Protein AF-A0A1G1HBL9-F1 (afdb_monomer_lite)

Structure (mmCIF, N/CA/C/O backbone):
data_AF-A0A1G1HBL9-F1
#
_entry.id   AF-A0A1G1HBL9-F1
#
loop_
_atom_site.group_PDB
_atom_site.id
_atom_site.type_symbol
_atom_site.label_atom_id
_atom_site.label_alt_id
_atom_site.label_comp_id
_atom_site.label_asym_id
_atom_site.label_entity_id
_atom_site.label_seq_id
_atom_site.pdbx_PDB_ins_code
_atom_site.Cartn_x
_atom_site.Cartn_y
_atom_site.Cartn_z
_atom_site.occupancy
_atom_site.B_iso_or_equiv
_atom_site.auth_seq_id
_atom_site.auth_comp_id
_atom_site.auth_asym_id
_atom_site.auth_atom_id
_atom_site.pdbx_PDB_model_num
ATOM 1 N N . MET A 1 1 ? 8.501 -21.823 2.117 1.00 38.38 1 MET A N 1
ATOM 2 C CA . MET A 1 1 ? 8.787 -20.661 2.987 1.00 38.38 1 MET A CA 1
ATOM 3 C C . MET A 1 1 ? 7.908 -19.509 2.529 1.00 38.38 1 MET A C 1
ATOM 5 O O . MET A 1 1 ? 8.026 -19.106 1.381 1.00 38.38 1 MET A O 1
ATOM 9 N N . ARG A 1 2 ? 6.968 -19.052 3.363 1.00 41.69 2 ARG A N 1
ATOM 10 C CA . ARG A 1 2 ? 6.118 -17.890 3.063 1.00 41.69 2 ARG A CA 1
ATOM 11 C C . ARG A 1 2 ? 6.994 -16.644 3.224 1.00 41.69 2 ARG A C 1
ATOM 13 O O . ARG A 1 2 ? 7.567 -16.462 4.294 1.00 41.69 2 ARG A O 1
ATOM 20 N N . TYR A 1 3 ? 7.179 -15.857 2.164 1.00 53.19 3 TYR A N 1
ATOM 21 C CA . TYR A 1 3 ? 7.853 -14.563 2.288 1.00 53.19 3 TYR A CA 1
ATOM 22 C C . TYR A 1 3 ? 7.035 -13.706 3.252 1.00 53.19 3 TYR A C 1
ATOM 24 O O . TYR A 1 3 ? 5.846 -13.497 3.013 1.00 53.19 3 TYR A O 1
ATOM 32 N N . MET A 1 4 ? 7.655 -13.280 4.353 1.00 59.59 4 MET A N 1
ATOM 33 C CA . MET A 1 4 ? 6.988 -12.407 5.313 1.00 59.59 4 MET A CA 1
ATOM 34 C C . MET A 1 4 ? 6.793 -11.030 4.692 1.00 59.59 4 MET A C 1
ATOM 36 O O . MET A 1 4 ? 7.732 -10.474 4.113 1.00 59.59 4 MET A O 1
ATOM 40 N N . THR A 1 5 ? 5.589 -10.491 4.820 1.00 78.38 5 THR A N 1
ATOM 41 C CA . THR A 1 5 ? 5.257 -9.141 4.356 1.00 78.38 5 THR A CA 1
ATOM 42 C C . THR A 1 5 ? 5.898 -8.091 5.266 1.00 78.38 5 THR A C 1
ATOM 44 O O . THR A 1 5 ? 6.306 -8.390 6.393 1.00 78.38 5 THR A O 1
ATOM 47 N N . LYS A 1 6 ? 6.019 -6.838 4.804 1.00 82.75 6 LYS A N 1
ATOM 48 C CA . LYS A 1 6 ? 6.545 -5.762 5.668 1.00 82.75 6 LYS A CA 1
ATOM 49 C C . LYS A 1 6 ? 5.620 -5.527 6.864 1.00 82.75 6 LYS A C 1
ATOM 51 O O . LYS A 1 6 ? 6.107 -5.274 7.959 1.00 82.75 6 LYS A O 1
ATOM 56 N N . SER A 1 7 ? 4.316 -5.686 6.672 1.00 83.06 7 SER A N 1
ATOM 57 C CA . SER A 1 7 ? 3.279 -5.577 7.692 1.00 83.06 7 SER A CA 1
ATOM 58 C C . SER A 1 7 ? 3.443 -6.588 8.825 1.00 83.06 7 SER A C 1
ATOM 60 O O . SER A 1 7 ? 3.237 -6.228 9.978 1.00 83.06 7 SER A O 1
ATOM 62 N N . GLU A 1 8 ? 3.876 -7.818 8.530 1.00 84.25 8 GLU A N 1
ATOM 63 C CA . GLU A 1 8 ? 4.124 -8.857 9.542 1.00 84.25 8 GLU A CA 1
ATOM 64 C C . GLU A 1 8 ? 5.337 -8.542 10.428 1.00 84.25 8 GLU A C 1
ATOM 66 O O . GLU A 1 8 ? 5.427 -9.045 11.542 1.00 84.25 8 GLU A O 1
ATOM 71 N N . ARG A 1 9 ? 6.269 -7.713 9.941 1.00 87.06 9 ARG A N 1
ATOM 72 C CA . ARG A 1 9 ? 7.484 -7.300 10.664 1.00 87.06 9 ARG A CA 1
ATOM 73 C C . ARG A 1 9 ? 7.426 -5.866 11.180 1.00 87.06 9 ARG A C 1
ATOM 75 O O . ARG A 1 9 ? 8.421 -5.383 11.708 1.00 87.06 9 ARG A O 1
ATOM 82 N N . PHE A 1 10 ? 6.314 -5.168 10.958 1.00 89.81 10 PHE A N 1
ATOM 83 C CA . PHE A 1 10 ? 6.217 -3.747 11.271 1.00 89.81 10 PHE A CA 1
ATOM 84 C C . PHE A 1 10 ? 6.270 -3.492 12.778 1.00 89.81 10 PHE A C 1
ATOM 86 O O . PHE A 1 10 ? 6.920 -2.545 13.204 1.00 89.81 10 PHE A O 1
ATOM 93 N N . PHE A 1 11 ? 5.630 -4.362 13.560 1.00 91.06 11 PHE A N 1
ATOM 94 C CA . PHE A 1 11 ? 5.711 -4.350 15.015 1.00 91.06 11 PHE A CA 1
ATOM 95 C C . PHE A 1 11 ? 6.607 -5.480 15.505 1.00 91.06 11 PHE A C 1
ATOM 97 O O . PHE A 1 11 ? 6.539 -6.601 14.993 1.00 91.06 11 PHE A O 1
ATOM 104 N N . ASN A 1 12 ? 7.410 -5.197 16.526 1.00 92.69 12 ASN A N 1
ATOM 105 C CA . ASN A 1 12 ? 8.085 -6.243 17.285 1.00 92.69 12 ASN A CA 1
ATOM 106 C C . ASN A 1 12 ? 7.097 -6.961 18.237 1.00 92.69 12 ASN A C 1
ATOM 108 O O . ASN A 1 12 ? 5.940 -6.557 18.392 1.00 92.69 12 ASN A O 1
ATOM 112 N N . GLU A 1 13 ? 7.532 -8.058 18.863 1.00 90.81 13 GLU A N 1
ATOM 113 C CA . GLU A 1 13 ? 6.662 -8.852 19.745 1.00 90.81 13 GLU A CA 1
ATOM 114 C C . GLU A 1 13 ? 6.166 -8.051 20.960 1.00 90.81 13 GLU A C 1
ATOM 116 O O . GLU A 1 13 ? 4.995 -8.155 21.326 1.00 90.81 13 GLU A O 1
ATOM 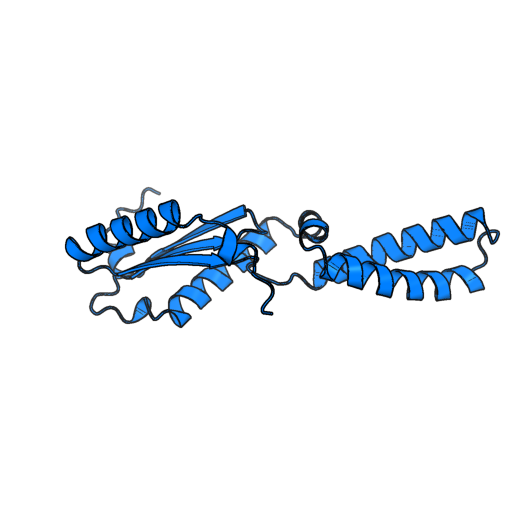121 N N . GLU A 1 14 ? 7.014 -7.203 21.545 1.00 93.56 14 GLU A N 1
ATOM 122 C CA . GLU A 1 14 ? 6.665 -6.364 22.698 1.00 93.56 14 GLU A CA 1
ATOM 123 C C . GLU A 1 14 ? 5.623 -5.291 22.340 1.00 93.56 14 GLU A C 1
ATOM 125 O O . GLU A 1 14 ? 4.681 -5.045 23.095 1.00 93.56 14 GLU A O 1
ATOM 130 N N . GLU A 1 15 ? 5.753 -4.669 21.169 1.00 93.75 15 GLU A N 1
ATOM 131 C CA . GLU A 1 15 ? 4.809 -3.691 20.624 1.00 93.75 15 GLU A CA 1
ATOM 132 C C . GLU A 1 15 ? 3.464 -4.343 20.314 1.00 93.75 15 GLU A C 1
ATOM 134 O O . GLU A 1 15 ? 2.418 -3.807 20.682 1.00 93.75 15 GLU A O 1
ATOM 139 N N . MET A 1 16 ? 3.477 -5.528 19.698 1.00 91.69 16 MET A N 1
ATOM 140 C CA . MET A 1 16 ? 2.261 -6.289 19.418 1.00 91.69 16 MET A CA 1
ATOM 141 C C . MET A 1 16 ? 1.532 -6.674 20.711 1.00 91.69 16 MET A C 1
ATOM 143 O O . MET A 1 16 ? 0.307 -6.545 20.794 1.00 91.69 16 MET A O 1
ATOM 147 N N . LEU A 1 17 ? 2.271 -7.106 21.739 1.00 93.56 17 LEU A N 1
ATOM 148 C CA . LEU A 1 17 ? 1.715 -7.385 23.064 1.00 93.56 17 LEU A CA 1
ATOM 149 C C . LEU A 1 17 ? 1.103 -6.128 23.684 1.00 93.56 17 LEU A C 1
ATOM 151 O O . LEU A 1 17 ? -0.043 -6.170 24.128 1.00 93.56 17 LEU A O 1
ATOM 155 N N . ARG A 1 18 ? 1.805 -4.993 23.625 1.00 95.25 18 ARG A N 1
ATOM 156 C CA . ARG A 1 18 ? 1.311 -3.712 24.146 1.00 95.25 18 ARG A CA 1
ATOM 157 C C . ARG A 1 18 ? 0.031 -3.258 23.447 1.00 95.25 18 ARG A C 1
ATOM 159 O O . ARG A 1 18 ? -0.904 -2.812 24.111 1.00 95.25 18 ARG A O 1
ATOM 166 N N . ILE A 1 19 ? -0.045 -3.389 22.123 1.00 93.75 19 ILE A N 1
ATOM 167 C CA . ILE A 1 19 ? -1.252 -3.068 21.347 1.00 93.75 19 ILE A CA 1
ATOM 168 C C . ILE A 1 19 ? -2.401 -3.996 21.754 1.00 93.75 19 ILE A C 1
ATOM 170 O O . ILE A 1 19 ? -3.521 -3.536 21.982 1.00 93.75 19 ILE A O 1
ATOM 174 N N . LYS A 1 20 ? -2.134 -5.297 21.900 1.00 93.31 20 LYS A N 1
ATOM 175 C CA . LYS A 1 20 ? -3.138 -6.291 22.298 1.00 93.31 20 LYS A CA 1
ATOM 176 C C . LYS A 1 20 ? -3.666 -6.066 23.716 1.00 93.31 20 LYS A C 1
ATOM 178 O O . LYS A 1 20 ? -4.861 -6.201 23.956 1.00 93.31 20 LYS A O 1
ATOM 183 N N . GLU A 1 21 ? -2.800 -5.722 24.661 1.00 95.12 21 GLU A N 1
ATOM 184 C CA . GLU A 1 21 ? -3.209 -5.399 26.031 1.00 95.12 21 GLU A CA 1
ATOM 185 C C . GLU A 1 21 ? -4.017 -4.104 26.090 1.00 95.12 21 GLU A C 1
ATOM 187 O O . GLU A 1 21 ? -5.025 -4.043 26.790 1.00 95.12 21 GLU A O 1
ATOM 192 N N . THR A 1 22 ? -3.613 -3.098 25.312 1.00 94.19 22 THR A N 1
ATOM 193 C CA . THR A 1 22 ? -4.302 -1.803 25.244 1.00 94.19 22 THR A CA 1
ATOM 194 C C . THR A 1 22 ? -5.688 -1.930 24.616 1.00 94.19 22 THR A C 1
ATOM 196 O O . THR A 1 22 ? -6.664 -1.411 25.146 1.00 94.19 22 THR A O 1
ATOM 199 N N . THR A 1 23 ? -5.807 -2.653 23.501 1.00 92.94 23 THR A N 1
ATOM 200 C CA . THR A 1 23 ? -7.114 -2.929 22.877 1.00 92.94 23 THR A CA 1
ATOM 201 C C . TH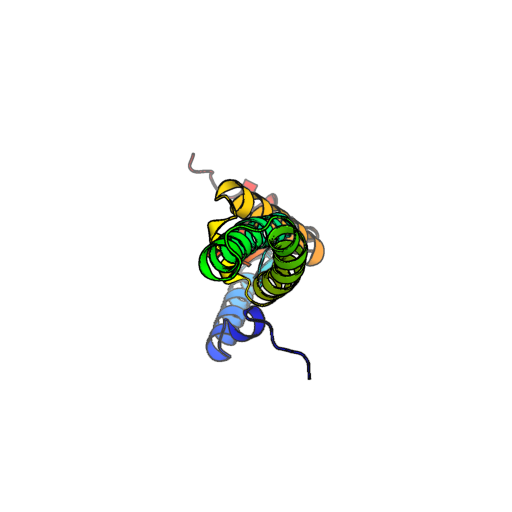R A 1 23 ? -8.013 -3.705 23.835 1.00 92.94 23 THR A C 1
ATOM 203 O O . THR A 1 23 ? -9.144 -3.294 24.081 1.00 92.94 23 THR A O 1
ATOM 206 N N . ARG A 1 24 ? -7.478 -4.739 24.495 1.00 92.81 24 ARG A N 1
ATOM 207 C CA . ARG A 1 24 ? -8.222 -5.515 25.491 1.00 92.81 24 ARG A CA 1
ATOM 208 C C . ARG A 1 24 ? -8.689 -4.676 26.681 1.00 92.81 24 ARG A C 1
ATOM 210 O O . ARG A 1 24 ? -9.809 -4.868 27.143 1.00 92.81 24 ARG A O 1
ATOM 217 N N . SER A 1 25 ? -7.859 -3.782 27.218 1.00 94.06 25 SER A N 1
ATOM 218 C CA . SER A 1 25 ? -8.250 -2.955 28.367 1.00 94.06 25 SER A CA 1
ATOM 219 C C . SER A 1 25 ? -9.397 -2.001 28.018 1.00 94.06 25 SER A C 1
ATOM 221 O O . SER A 1 25 ? -10.315 -1.842 28.823 1.00 94.06 25 SER A O 1
ATOM 223 N N . VAL A 1 26 ? -9.401 -1.449 26.801 1.00 90.69 26 VAL A N 1
ATOM 224 C CA . VAL A 1 26 ? -10.490 -0.610 26.278 1.00 90.69 26 VAL A CA 1
ATOM 225 C C . VAL A 1 26 ? -11.768 -1.422 26.056 1.00 90.69 26 VAL A C 1
ATOM 227 O O . VAL A 1 26 ? -12.850 -0.991 26.456 1.00 90.69 26 VAL A O 1
ATOM 230 N N . GLU A 1 27 ? -11.669 -2.617 25.478 1.00 90.06 27 GLU A N 1
ATOM 231 C CA . GLU A 1 27 ? -12.821 -3.508 25.262 1.00 90.06 27 GLU A CA 1
ATOM 232 C C . GLU A 1 27 ? -13.430 -4.026 26.575 1.00 90.06 27 GLU A C 1
ATOM 234 O O . GLU A 1 27 ? -14.617 -4.317 26.634 1.00 90.06 27 GLU A O 1
ATOM 239 N N . LEU A 1 28 ? -12.656 -4.112 27.662 1.00 92.25 28 LEU A N 1
ATOM 240 C CA . LEU A 1 28 ? -13.188 -4.476 28.983 1.00 92.25 28 LEU A CA 1
ATOM 241 C C . LEU A 1 28 ? -13.989 -3.344 29.639 1.00 92.25 28 LEU A C 1
ATOM 243 O O . LEU A 1 28 ? -14.868 -3.608 30.458 1.00 92.25 28 LEU A O 1
ATOM 247 N N . GLN A 1 29 ? -13.671 -2.092 29.314 1.00 91.56 29 GLN A N 1
ATOM 248 C CA . GLN A 1 29 ? -14.331 -0.911 29.875 1.00 91.56 29 GLN A CA 1
ATOM 249 C C . GLN A 1 29 ? -15.483 -0.405 29.004 1.00 91.56 29 GLN A C 1
ATOM 251 O O . GLN A 1 29 ? -16.273 0.432 29.443 1.00 91.56 29 GLN A O 1
ATOM 256 N N . THR A 1 30 ? -15.588 -0.894 27.769 1.00 86.19 30 THR A N 1
ATOM 257 C CA . THR A 1 30 ? -16.547 -0.409 26.782 1.00 86.19 30 THR A CA 1
ATOM 258 C C . THR A 1 30 ? -17.307 -1.565 26.142 1.00 86.19 30 THR A C 1
ATOM 260 O O . THR A 1 30 ? -16.956 -2.727 26.263 1.00 86.19 30 THR A O 1
ATOM 263 N N . ILE A 1 31 ? -18.397 -1.246 25.454 1.00 83.50 31 ILE A N 1
ATOM 264 C CA . ILE A 1 31 ? -19.118 -2.200 24.596 1.00 83.50 31 ILE A CA 1
ATOM 265 C C . ILE A 1 31 ? -18.622 -2.147 23.140 1.00 83.50 31 ILE A C 1
ATOM 267 O O . ILE A 1 31 ? -19.278 -2.678 22.243 1.00 83.50 31 ILE A O 1
ATOM 271 N N . GLY A 1 32 ? -17.547 -1.397 22.886 1.00 84.94 32 GLY A N 1
ATOM 272 C CA . GLY A 1 32 ? -16.938 -1.256 21.570 1.00 84.94 32 GLY A CA 1
ATOM 273 C C . GLY A 1 32 ? -15.982 -2.399 21.275 1.00 84.94 32 GLY A C 1
ATOM 274 O O . GLY A 1 32 ? -15.438 -3.006 22.190 1.00 84.94 32 GLY A O 1
ATOM 275 N N . GLU A 1 33 ? -15.783 -2.667 19.989 1.00 89.31 33 GLU A N 1
ATOM 276 C CA . GLU A 1 33 ? -14.751 -3.588 19.505 1.00 89.31 33 GLU A CA 1
ATOM 277 C C . GLU A 1 33 ? -13.673 -2.763 18.809 1.00 89.31 33 GLU A C 1
ATOM 279 O O . GLU A 1 33 ? -13.991 -1.920 17.964 1.00 89.31 33 GLU A O 1
ATOM 284 N N . VAL A 1 34 ? -12.408 -2.985 19.165 1.00 91.81 34 VAL A N 1
ATOM 285 C CA . VAL A 1 34 ? -11.285 -2.198 18.648 1.00 91.81 34 VAL A CA 1
ATOM 286 C C . VAL A 1 34 ? -10.333 -3.108 17.892 1.00 91.81 34 VAL A C 1
ATOM 288 O O . VAL A 1 34 ? -9.668 -3.968 18.461 1.00 91.81 34 VAL A O 1
ATOM 291 N N . ALA A 1 35 ? -10.207 -2.870 16.591 1.00 92.38 35 ALA A N 1
ATOM 292 C CA . ALA A 1 35 ? -9.281 -3.597 15.740 1.00 92.38 35 ALA A CA 1
ATOM 293 C C . ALA A 1 35 ? -8.154 -2.693 15.242 1.00 92.38 35 ALA A C 1
ATOM 295 O O . ALA A 1 35 ? -8.364 -1.537 14.877 1.00 92.38 35 ALA A O 1
ATOM 296 N N . VAL A 1 36 ? -6.956 -3.265 15.149 1.00 94.06 36 VAL A N 1
ATOM 297 C CA . VAL A 1 36 ? -5.806 -2.649 14.483 1.00 94.06 36 VAL A CA 1
ATOM 298 C C . VAL A 1 36 ? -5.407 -3.540 13.315 1.00 94.06 36 VAL A C 1
ATOM 300 O O . VAL A 1 36 ? -5.234 -4.749 13.479 1.00 94.06 36 VAL A O 1
ATOM 303 N N . MET A 1 37 ? -5.276 -2.962 12.125 1.00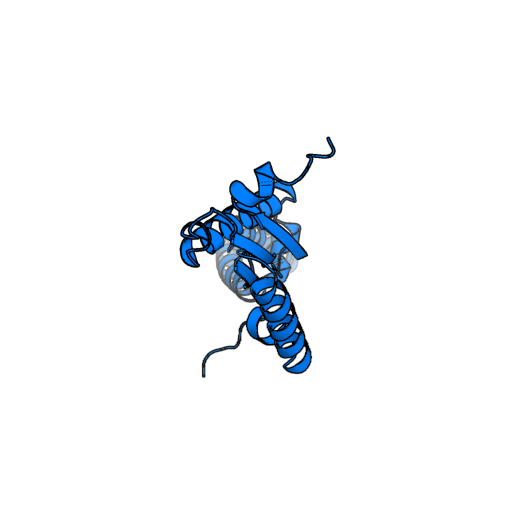 94.06 37 MET A N 1
ATOM 304 C CA . MET A 1 37 ? -4.866 -3.680 10.921 1.00 94.06 37 MET A CA 1
ATOM 305 C C . MET A 1 37 ? -3.732 -2.939 10.226 1.00 94.06 37 MET A C 1
ATOM 307 O O . MET A 1 37 ? -3.854 -1.756 9.928 1.00 94.06 37 MET A O 1
ATOM 311 N N . VAL A 1 38 ? -2.652 -3.661 9.927 1.00 95.19 38 VAL A N 1
ATOM 312 C CA . VAL A 1 38 ? -1.503 -3.148 9.173 1.00 95.19 38 VAL A CA 1
ATOM 313 C C . VAL A 1 38 ? -1.417 -3.873 7.838 1.00 95.19 38 VAL A C 1
ATOM 315 O O . VAL A 1 38 ? -1.446 -5.106 7.794 1.00 95.19 38 VAL A O 1
ATOM 318 N N . VAL A 1 39 ? -1.292 -3.120 6.748 1.00 93.81 39 VAL A N 1
ATOM 319 C CA . VAL A 1 39 ? -1.105 -3.655 5.394 1.00 93.81 39 VAL A CA 1
ATOM 320 C C . VAL A 1 39 ? 0.127 -3.054 4.730 1.00 93.81 39 VAL A C 1
ATOM 322 O O . VAL A 1 39 ? 0.486 -1.907 4.987 1.00 93.81 39 VAL A O 1
ATOM 325 N N . ASP A 1 40 ? 0.761 -3.820 3.840 1.00 92.38 40 ASP A N 1
ATOM 326 C CA . ASP A 1 40 ? 1.910 -3.339 3.062 1.00 92.38 40 ASP A CA 1
ATOM 327 C C . ASP A 1 40 ? 1.540 -2.156 2.165 1.00 92.38 40 ASP A C 1
ATOM 329 O O . ASP A 1 40 ? 2.276 -1.176 2.099 1.00 92.38 40 ASP A O 1
ATOM 333 N N . SER A 1 41 ? 0.404 -2.252 1.479 1.00 92.25 41 SER A N 1
ATOM 334 C CA . SER A 1 41 ? -0.135 -1.229 0.586 1.00 92.25 41 SER A CA 1
ATOM 335 C C . SER A 1 41 ? -1.650 -1.366 0.505 1.00 92.25 41 SER A C 1
ATOM 337 O O . SER A 1 41 ? -2.184 -2.470 0.660 1.00 92.25 41 SER A O 1
ATOM 339 N N . SER A 1 42 ? -2.343 -0.261 0.238 1.00 93.19 42 SER A N 1
ATOM 340 C CA . SER A 1 42 ? -3.802 -0.281 0.087 1.00 93.19 42 SER A CA 1
ATOM 341 C C . SER A 1 42 ? -4.240 -0.744 -1.300 1.00 93.19 42 SER A C 1
ATOM 343 O O . SER A 1 42 ? -5.231 -1.464 -1.411 1.00 93.19 42 SER A O 1
ATOM 345 N N . ASP A 1 43 ? -3.437 -0.434 -2.319 1.00 92.44 43 ASP A N 1
ATOM 346 C CA . ASP A 1 43 ? -3.595 -0.921 -3.687 1.00 92.44 43 ASP A CA 1
ATOM 347 C C . ASP A 1 43 ? -2.240 -1.323 -4.290 1.00 92.44 43 ASP A C 1
ATOM 349 O O . ASP A 1 43 ? -1.162 -1.020 -3.765 1.00 92.44 43 ASP A O 1
ATOM 353 N N . ARG A 1 44 ? -2.290 -2.048 -5.405 1.00 87.06 44 ARG A N 1
ATOM 354 C CA . ARG A 1 44 ? -1.122 -2.391 -6.200 1.00 87.06 44 ARG A CA 1
ATOM 355 C C . ARG A 1 44 ? -0.657 -1.224 -7.078 1.00 87.06 44 ARG A C 1
ATOM 357 O O . ARG A 1 44 ? 0.540 -1.172 -7.339 1.00 87.06 44 ARG A O 1
ATOM 364 N N . TYR A 1 45 ? -1.510 -0.285 -7.491 1.00 91.25 45 TYR A N 1
ATOM 365 C CA . TYR A 1 45 ? -1.133 0.823 -8.386 1.00 91.25 45 TYR A CA 1
ATOM 366 C C . TYR A 1 45 ? -0.455 0.348 -9.683 1.00 91.25 45 TYR A C 1
ATOM 368 O O . TYR A 1 45 ? 0.668 0.746 -10.015 1.00 91.25 45 TYR A O 1
ATOM 376 N N . ILE A 1 46 ? -1.124 -0.544 -10.416 1.00 90.56 46 ILE A N 1
ATOM 377 C CA . ILE A 1 46 ? -0.617 -1.109 -11.679 1.00 90.56 46 ILE A CA 1
ATOM 378 C C . ILE A 1 46 ? -0.360 0.007 -12.702 1.00 90.56 46 ILE A C 1
ATOM 380 O O . ILE A 1 46 ? 0.605 -0.048 -13.461 1.00 90.56 46 ILE A O 1
ATOM 384 N N . GLU A 1 47 ? -1.172 1.062 -12.682 1.00 91.38 47 GLU A N 1
ATOM 385 C CA . GLU A 1 47 ? -1.008 2.254 -13.506 1.00 91.38 47 GLU A CA 1
ATOM 386 C C . GLU A 1 47 ? 0.354 2.933 -13.297 1.00 91.38 47 GLU A C 1
ATOM 388 O O . GLU A 1 47 ? 0.996 3.352 -14.263 1.00 91.38 47 GLU A O 1
ATOM 393 N N . ALA A 1 48 ? 0.842 2.981 -12.054 1.00 91.69 48 ALA A N 1
ATOM 394 C CA . ALA A 1 48 ? 2.138 3.555 -11.716 1.00 91.69 48 ALA A CA 1
ATOM 395 C C . ALA A 1 48 ? 3.290 2.622 -12.127 1.00 91.69 48 ALA A C 1
ATOM 397 O O . ALA A 1 48 ? 4.318 3.101 -12.609 1.00 91.69 48 ALA A O 1
ATOM 398 N N . GLU A 1 49 ? 3.103 1.300 -11.999 1.00 92.25 49 GLU A N 1
ATOM 399 C CA . GLU A 1 49 ? 4.057 0.286 -12.482 1.00 92.25 49 GLU A CA 1
ATOM 400 C C . GLU A 1 49 ? 4.268 0.406 -14.001 1.00 92.25 49 GLU A C 1
ATOM 402 O O . GLU A 1 49 ? 5.405 0.461 -14.473 1.00 92.25 49 GLU A O 1
ATOM 407 N N . LEU A 1 50 ? 3.175 0.500 -14.765 1.00 92.88 50 LEU A N 1
ATOM 408 C CA . LEU A 1 50 ? 3.214 0.609 -16.225 1.00 92.88 50 LEU A CA 1
ATOM 409 C C . LEU A 1 50 ? 3.784 1.951 -16.686 1.00 92.88 50 LEU A C 1
ATOM 411 O O . LEU A 1 50 ? 4.652 1.981 -17.556 1.00 92.88 50 LEU A O 1
ATOM 415 N N . THR A 1 51 ? 3.335 3.057 -16.089 1.00 92.50 51 THR A N 1
ATOM 416 C CA . THR A 1 51 ? 3.804 4.401 -16.461 1.00 92.50 51 THR A CA 1
ATOM 417 C C . THR A 1 51 ? 5.305 4.543 -16.220 1.00 92.50 51 THR A C 1
ATOM 419 O O . THR A 1 51 ? 6.030 5.006 -17.102 1.00 92.50 51 THR A O 1
ATOM 422 N N . GLY A 1 52 ? 5.796 4.077 -15.066 1.00 92.50 52 GLY A N 1
ATOM 423 C CA . GLY A 1 52 ? 7.224 4.062 -14.762 1.00 92.50 52 GLY A CA 1
ATOM 424 C C . GLY A 1 52 ? 8.018 3.214 -15.758 1.00 92.50 52 GLY A C 1
ATOM 425 O O . GLY A 1 52 ? 9.009 3.686 -16.317 1.00 92.50 52 GLY A O 1
ATOM 426 N N . ALA A 1 53 ? 7.558 1.994 -16.045 1.00 94.25 53 ALA A N 1
ATOM 427 C CA . ALA A 1 53 ? 8.222 1.102 -16.994 1.00 94.25 53 ALA A CA 1
ATOM 428 C C . ALA A 1 53 ? 8.286 1.684 -18.416 1.00 94.25 53 ALA A C 1
ATOM 430 O O . ALA A 1 53 ? 9.328 1.595 -19.064 1.00 94.25 53 ALA A O 1
ATOM 431 N N . ILE A 1 54 ? 7.211 2.320 -18.891 1.00 94.56 54 ILE A N 1
ATOM 432 C CA . ILE A 1 54 ? 7.165 2.955 -20.216 1.00 94.56 54 ILE A CA 1
ATOM 433 C C . ILE A 1 54 ? 8.128 4.142 -20.283 1.00 94.56 54 ILE A C 1
ATOM 435 O O . ILE A 1 54 ? 8.927 4.218 -21.218 1.00 94.56 54 ILE A O 1
ATOM 439 N N . ILE A 1 55 ? 8.083 5.052 -19.303 1.00 94.38 55 ILE A N 1
ATOM 440 C CA . ILE A 1 55 ? 8.920 6.261 -19.292 1.00 94.38 55 ILE A CA 1
ATOM 441 C C . ILE A 1 55 ? 10.398 5.876 -19.238 1.00 94.38 55 ILE A C 1
ATOM 443 O O . ILE A 1 55 ? 11.175 6.279 -20.105 1.00 94.38 55 ILE A O 1
ATOM 447 N N . PHE A 1 56 ? 10.793 5.061 -18.257 1.00 94.44 56 PHE A N 1
ATOM 448 C CA . PHE A 1 56 ? 12.196 4.693 -18.085 1.00 94.44 56 PHE A CA 1
ATOM 449 C C . PHE A 1 56 ? 12.683 3.730 -19.170 1.00 94.44 56 PHE A C 1
ATOM 451 O O . PHE A 1 56 ? 13.823 3.848 -19.611 1.00 94.44 56 PHE A O 1
ATOM 458 N N . GLY A 1 57 ? 11.832 2.823 -19.659 1.00 95.12 57 GLY A N 1
ATOM 459 C CA . GLY A 1 57 ? 12.196 1.891 -20.730 1.00 95.12 57 GLY A CA 1
ATOM 460 C C . GLY A 1 57 ? 12.442 2.612 -22.044 1.00 95.12 57 GLY A C 1
ATOM 461 O O . GLY A 1 57 ? 13.441 2.360 -22.719 1.00 95.12 57 GLY A O 1
ATOM 462 N N . SER A 1 58 ? 11.587 3.583 -22.364 1.00 94.06 58 SER A N 1
ATOM 463 C CA . SER A 1 58 ? 11.763 4.438 -23.538 1.00 94.06 58 SER A CA 1
ATOM 464 C C . SER A 1 58 ? 12.985 5.342 -23.401 1.00 94.06 58 SER A C 1
ATOM 466 O O . SER A 1 58 ? 13.753 5.466 -24.354 1.00 94.06 58 SER A O 1
ATOM 468 N N . LEU A 1 59 ? 13.202 5.931 -22.220 1.00 95.44 59 LEU A N 1
ATOM 469 C CA . LEU A 1 59 ? 14.339 6.810 -21.952 1.00 95.44 59 LEU A CA 1
ATOM 470 C C . LEU A 1 59 ? 15.675 6.064 -22.057 1.00 95.44 59 LEU A C 1
ATOM 472 O O . LEU A 1 59 ? 16.574 6.511 -22.766 1.00 95.44 59 LEU A O 1
ATOM 476 N N . PHE A 1 60 ? 15.808 4.905 -21.406 1.00 95.06 60 PHE A N 1
ATOM 477 C CA . PHE A 1 60 ? 17.034 4.111 -21.484 1.00 95.06 60 PHE A CA 1
ATOM 478 C C . PHE A 1 60 ? 17.265 3.546 -22.883 1.00 95.06 60 PHE A C 1
ATOM 480 O O . PHE A 1 60 ? 18.397 3.592 -23.363 1.00 95.06 60 PHE A O 1
ATOM 487 N N . SER A 1 61 ? 16.214 3.093 -23.576 1.00 94.50 61 SER A N 1
ATOM 488 C CA . SER A 1 61 ? 16.344 2.669 -24.975 1.00 94.50 61 SER A CA 1
ATOM 489 C C . SER A 1 61 ? 16.864 3.803 -25.861 1.00 94.50 61 SER A C 1
ATOM 491 O O . SER A 1 61 ? 17.769 3.592 -26.672 1.00 94.50 61 SER A O 1
ATOM 493 N N . LEU A 1 62 ? 16.351 5.024 -25.675 1.00 93.88 62 LEU A N 1
ATOM 494 C CA . LEU A 1 62 ? 16.782 6.196 -26.436 1.00 93.88 62 LEU A CA 1
ATOM 495 C C . LEU A 1 62 ? 18.257 6.526 -26.179 1.00 93.88 62 LEU A C 1
ATOM 497 O O . LEU A 1 62 ? 19.009 6.739 -27.131 1.00 93.88 62 LEU A O 1
ATOM 501 N N . ILE A 1 63 ? 18.682 6.527 -24.911 1.00 94.50 63 ILE A N 1
ATOM 502 C CA . ILE A 1 63 ? 20.071 6.800 -24.514 1.00 94.50 63 ILE A CA 1
ATOM 503 C C . ILE A 1 63 ? 21.015 5.759 -25.128 1.00 94.50 63 ILE A C 1
ATOM 505 O O . ILE A 1 63 ?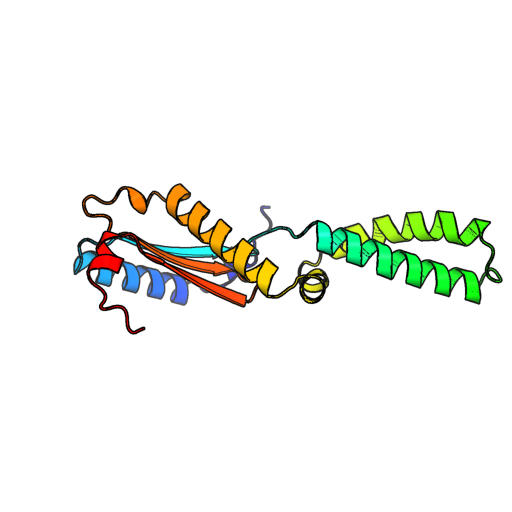 21.988 6.121 -25.788 1.00 94.50 63 ILE A O 1
ATOM 509 N N . ILE A 1 64 ? 20.702 4.470 -24.969 1.00 93.50 64 ILE A N 1
ATOM 510 C CA . ILE A 1 64 ? 21.536 3.370 -25.472 1.00 93.50 64 ILE A CA 1
ATOM 511 C C . ILE A 1 64 ? 21.637 3.425 -26.998 1.00 93.50 64 ILE A C 1
ATOM 513 O O . ILE A 1 64 ? 22.732 3.341 -27.553 1.00 93.50 64 ILE A O 1
ATOM 517 N N . THR A 1 65 ? 20.509 3.614 -27.684 1.00 93.81 65 THR A N 1
ATOM 518 C CA . THR A 1 65 ? 20.479 3.654 -29.152 1.00 93.81 65 THR A CA 1
ATOM 519 C C . THR A 1 65 ? 21.234 4.863 -29.704 1.00 93.81 65 THR A C 1
ATOM 521 O O . THR A 1 65 ? 21.919 4.754 -30.719 1.00 93.81 65 THR A O 1
ATOM 524 N N . THR A 1 66 ? 21.153 6.014 -29.035 1.00 90.88 66 THR A N 1
ATOM 525 C CA . THR A 1 66 ? 21.858 7.231 -29.466 1.00 90.88 66 THR A CA 1
ATOM 526 C C . THR A 1 66 ? 23.372 7.096 -29.304 1.00 90.88 66 THR A C 1
ATOM 528 O O . THR A 1 66 ? 24.112 7.494 -30.198 1.00 90.88 66 THR A O 1
ATOM 531 N N . ILE A 1 67 ? 23.838 6.494 -28.206 1.00 92.94 67 ILE A N 1
ATOM 532 C CA . ILE A 1 67 ? 25.273 6.349 -27.922 1.00 92.94 67 ILE A CA 1
ATOM 533 C C . ILE A 1 67 ? 25.914 5.246 -28.777 1.00 92.94 67 ILE A C 1
ATOM 535 O O . ILE A 1 67 ? 27.020 5.431 -29.276 1.00 92.94 67 ILE A O 1
ATOM 539 N N . LEU A 1 68 ? 25.243 4.099 -28.941 1.00 90.56 68 LEU A N 1
ATOM 540 C CA . LEU A 1 68 ? 25.855 2.897 -29.527 1.00 90.56 68 LEU A CA 1
ATOM 541 C C . LEU A 1 68 ? 25.437 2.608 -30.975 1.00 90.56 68 LEU A C 1
ATOM 543 O O . LEU A 1 68 ? 26.163 1.922 -31.687 1.00 90.56 68 LEU A O 1
ATOM 547 N N . PHE A 1 69 ? 24.275 3.098 -31.414 1.00 88.06 69 PHE A N 1
ATOM 548 C CA . PHE A 1 69 ? 23.644 2.678 -32.674 1.00 88.06 69 PHE A CA 1
ATOM 549 C C . PHE A 1 69 ? 23.216 3.856 -33.561 1.00 88.06 69 PHE A C 1
ATOM 551 O O . PHE A 1 69 ? 22.338 3.697 -34.412 1.00 88.06 69 PHE A O 1
ATOM 558 N N . SER A 1 70 ? 23.800 5.043 -33.348 1.00 85.81 70 SER A N 1
ATOM 559 C CA . SER A 1 70 ? 23.559 6.258 -34.145 1.00 85.81 70 SER A CA 1
ATOM 560 C C . SER A 1 70 ? 22.070 6.574 -34.353 1.00 85.81 70 SER A C 1
ATOM 562 O O . SER A 1 70 ? 21.655 6.969 -35.440 1.00 85.81 70 SER A O 1
ATOM 564 N N . SER A 1 71 ? 21.254 6.359 -33.317 1.00 80.81 71 SER A N 1
ATOM 565 C CA . SER A 1 71 ? 19.805 6.618 -33.339 1.00 80.81 71 SER A CA 1
ATOM 566 C C . SER A 1 71 ? 19.014 5.775 -34.357 1.00 80.81 71 SER A C 1
ATOM 568 O O . SER A 1 71 ? 17.953 6.188 -34.825 1.00 80.81 71 SER A O 1
ATOM 570 N N . SER A 1 72 ? 19.487 4.565 -34.679 1.00 88.94 72 SER A N 1
ATOM 571 C CA . SER A 1 72 ? 18.758 3.621 -35.534 1.00 88.94 72 SER A CA 1
ATOM 572 C C . SER A 1 72 ? 17.410 3.204 -34.929 1.00 88.94 72 SER A C 1
ATOM 574 O O . SER A 1 72 ? 17.343 2.515 -33.907 1.00 88.94 72 SER A O 1
ATOM 576 N N . MET A 1 73 ? 16.317 3.554 -35.613 1.00 87.62 73 MET A N 1
ATOM 577 C CA . MET A 1 73 ? 14.947 3.222 -35.190 1.00 87.62 73 MET A CA 1
ATOM 578 C C . MET A 1 73 ? 14.693 1.711 -35.102 1.00 87.62 73 MET A C 1
ATOM 580 O O . MET A 1 73 ? 13.928 1.256 -34.252 1.00 87.62 73 MET A O 1
ATOM 584 N N . TRP A 1 74 ? 15.383 0.923 -35.932 1.00 90.69 74 TRP A N 1
ATOM 585 C CA . TRP A 1 74 ? 15.292 -0.539 -35.935 1.00 90.69 74 TRP A CA 1
ATOM 586 C C . TRP A 1 74 ? 15.838 -1.183 -34.660 1.00 90.69 74 TRP A C 1
ATOM 588 O O . TRP A 1 74 ? 15.412 -2.279 -34.314 1.00 90.69 74 TRP A O 1
ATOM 598 N N . VAL A 1 75 ? 16.755 -0.511 -33.957 1.00 91.38 75 VAL A N 1
ATOM 599 C CA . VAL A 1 75 ? 17.291 -0.977 -32.670 1.00 91.38 75 VAL A CA 1
ATOM 600 C C . VAL A 1 75 ? 16.480 -0.402 -31.511 1.00 91.38 75 VAL A C 1
ATOM 602 O O . VAL A 1 75 ? 16.184 -1.121 -30.559 1.00 91.38 75 VAL A O 1
ATOM 605 N N . TYR A 1 76 ? 16.050 0.858 -31.618 1.00 92.62 76 TYR A N 1
ATOM 606 C CA . TYR A 1 76 ? 15.274 1.532 -30.578 1.00 92.62 76 TYR A CA 1
ATOM 607 C C . TYR A 1 76 ? 13.973 0.801 -30.220 1.00 92.62 76 TYR A C 1
ATOM 609 O O . TYR A 1 76 ? 13.691 0.605 -29.035 1.00 92.62 76 TYR A O 1
ATOM 617 N N . ILE A 1 77 ? 13.180 0.398 -31.223 1.00 92.44 77 ILE A N 1
ATOM 618 C CA . ILE A 1 77 ? 11.853 -0.198 -30.992 1.00 92.44 77 ILE A CA 1
ATOM 619 C C . ILE A 1 77 ? 11.969 -1.547 -30.253 1.00 92.44 77 ILE A C 1
ATOM 621 O O . ILE A 1 77 ? 11.372 -1.674 -29.179 1.00 92.44 77 ILE A O 1
ATOM 625 N N . PRO A 1 78 ? 12.757 -2.539 -30.726 1.00 94.62 78 PRO A N 1
ATOM 626 C CA . PRO A 1 78 ? 12.926 -3.798 -29.999 1.00 94.62 78 PRO A CA 1
ATOM 627 C C . PRO A 1 78 ? 13.569 -3.609 -28.624 1.00 94.62 78 PRO A C 1
ATOM 629 O O . PRO A 1 78 ? 13.155 -4.248 -27.658 1.00 94.62 78 PRO A O 1
ATOM 632 N N . LEU A 1 79 ? 14.554 -2.711 -28.509 1.00 93.75 79 LEU A N 1
ATOM 633 C CA . LEU A 1 79 ? 15.231 -2.447 -27.242 1.00 93.75 79 LEU A CA 1
ATOM 634 C C . LEU A 1 79 ? 14.288 -1.812 -26.212 1.00 93.75 79 LEU A C 1
ATOM 636 O O . LEU A 1 79 ? 14.302 -2.209 -25.049 1.00 93.75 79 LEU A O 1
ATOM 640 N N . SER A 1 80 ? 13.431 -0.878 -26.636 1.00 94.06 80 SER A N 1
ATOM 641 C CA . SER A 1 80 ? 12.400 -0.270 -25.785 1.00 94.06 80 SER A CA 1
ATOM 642 C C . SER A 1 80 ? 11.426 -1.324 -25.269 1.00 94.06 80 SER A C 1
ATOM 644 O O . SER A 1 80 ? 11.132 -1.347 -24.075 1.00 94.06 80 SER A O 1
ATOM 646 N N . PHE A 1 81 ? 11.003 -2.254 -26.130 1.00 94.81 81 PHE A N 1
ATOM 647 C CA . PHE A 1 81 ? 10.125 -3.354 -25.739 1.00 94.81 81 PHE A CA 1
ATOM 648 C C . PHE A 1 81 ?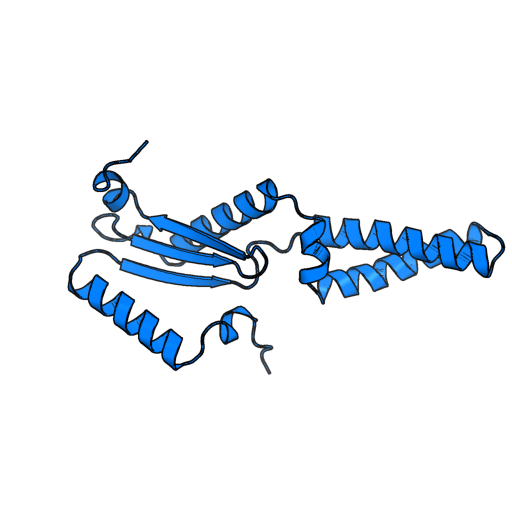 10.784 -4.269 -24.697 1.00 94.81 81 PHE A C 1
ATOM 650 O O . PHE A 1 81 ? 10.187 -4.550 -23.662 1.00 94.81 81 PHE A O 1
ATOM 657 N N . ILE A 1 82 ? 12.039 -4.679 -24.909 1.00 95.56 82 ILE A N 1
ATOM 658 C CA . ILE A 1 82 ? 12.783 -5.520 -23.955 1.00 95.56 82 ILE A CA 1
ATOM 659 C C . ILE A 1 82 ? 12.961 -4.802 -22.609 1.00 95.56 82 ILE A C 1
ATOM 661 O O . ILE A 1 82 ? 12.694 -5.379 -21.551 1.00 95.56 82 ILE A O 1
ATOM 665 N N . LEU A 1 83 ? 13.384 -3.535 -22.638 1.00 95.50 83 LEU A N 1
ATOM 666 C CA . LEU A 1 83 ? 13.593 -2.742 -21.427 1.00 95.50 83 LEU A CA 1
ATOM 667 C C . LEU A 1 83 ? 12.289 -2.457 -20.684 1.00 95.50 83 LEU A C 1
ATOM 669 O O . LEU A 1 83 ? 12.305 -2.415 -19.457 1.00 95.50 83 LEU A O 1
ATOM 673 N N . PHE A 1 84 ? 11.168 -2.312 -21.392 1.00 95.00 84 PHE A N 1
ATOM 674 C CA . PHE A 1 84 ? 9.854 -2.181 -20.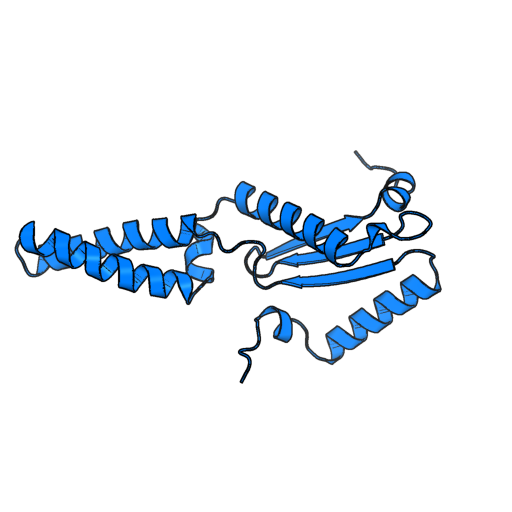773 1.00 95.00 84 PHE A CA 1
ATOM 675 C C . PHE A 1 84 ? 9.534 -3.387 -19.880 1.00 95.00 84 PHE A C 1
ATOM 677 O O . PHE A 1 84 ? 9.218 -3.188 -18.709 1.00 95.00 84 PHE A O 1
ATOM 684 N N . PHE A 1 85 ? 9.672 -4.626 -20.370 1.00 95.38 85 PHE A N 1
ATOM 685 C CA . PHE A 1 85 ? 9.406 -5.814 -19.542 1.00 95.38 85 PHE A CA 1
ATOM 686 C C . PHE A 1 85 ? 10.366 -5.918 -18.358 1.00 95.38 85 PHE A C 1
ATOM 688 O O . PHE A 1 85 ? 9.940 -6.235 -17.245 1.00 95.38 85 PHE A O 1
ATOM 695 N N . LEU A 1 86 ? 11.649 -5.619 -18.581 1.00 95.50 86 LEU A N 1
ATOM 696 C CA . LEU A 1 86 ? 12.654 -5.651 -17.523 1.00 95.50 86 LEU A CA 1
ATOM 697 C C . LEU A 1 86 ? 12.335 -4.638 -16.416 1.00 95.50 86 LEU A C 1
ATOM 699 O O . LEU A 1 86 ? 12.354 -4.974 -15.234 1.00 95.50 86 LEU A O 1
ATOM 703 N N . LEU A 1 87 ? 12.005 -3.403 -16.789 1.00 94.19 87 LEU A N 1
ATOM 704 C CA . LEU A 1 87 ? 11.658 -2.364 -15.827 1.00 94.19 87 LEU A CA 1
ATOM 705 C C . LEU A 1 87 ? 10.316 -2.621 -15.170 1.00 94.19 87 LEU A C 1
ATOM 707 O O . LEU A 1 87 ? 10.200 -2.405 -13.970 1.00 94.19 87 LEU A O 1
ATOM 711 N N . TRP A 1 88 ? 9.321 -3.122 -15.897 1.00 93.06 88 TRP A N 1
ATOM 712 C CA . TRP A 1 88 ? 8.046 -3.488 -15.294 1.00 93.06 88 TRP A CA 1
ATOM 713 C C . TRP A 1 88 ? 8.238 -4.527 -14.186 1.00 93.06 88 TRP A C 1
ATOM 715 O O . TRP A 1 88 ? 7.689 -4.367 -13.096 1.00 93.06 88 TRP A O 1
ATOM 725 N N . PHE A 1 89 ? 9.108 -5.519 -14.402 1.00 93.00 89 PHE A N 1
ATOM 726 C CA . PHE A 1 89 ? 9.494 -6.468 -13.360 1.00 93.00 89 PHE A CA 1
ATOM 727 C C . PHE A 1 89 ? 10.169 -5.786 -12.155 1.00 93.00 89 PHE A C 1
ATOM 729 O O . PHE A 1 89 ? 9.870 -6.121 -11.009 1.00 93.00 89 PHE A O 1
ATOM 736 N N . ILE A 1 90 ? 11.028 -4.788 -12.384 1.00 92.19 90 ILE A N 1
ATOM 737 C CA . ILE A 1 90 ? 11.670 -4.008 -11.312 1.00 92.19 90 ILE A CA 1
ATOM 738 C C . ILE A 1 90 ? 10.639 -3.187 -10.517 1.00 92.19 90 ILE A C 1
ATOM 740 O O . ILE A 1 90 ? 10.662 -3.204 -9.287 1.00 92.19 90 ILE A O 1
ATOM 744 N N . PHE A 1 91 ? 9.708 -2.505 -11.192 1.00 89.69 91 PHE A N 1
ATOM 745 C CA . PHE A 1 91 ? 8.622 -1.750 -10.554 1.00 89.69 91 PHE A CA 1
ATOM 746 C C . PHE A 1 91 ? 7.673 -2.657 -9.762 1.00 89.69 91 PHE A C 1
ATOM 748 O O . PHE A 1 91 ? 7.207 -2.271 -8.689 1.00 89.69 91 PHE A O 1
ATOM 755 N N . TYR A 1 92 ? 7.427 -3.872 -10.257 1.00 87.62 92 TYR A N 1
ATOM 756 C CA . TYR A 1 92 ? 6.677 -4.901 -9.543 1.00 87.62 92 TYR A CA 1
ATOM 757 C C . TYR A 1 92 ? 7.408 -5.368 -8.274 1.00 87.62 92 TYR A C 1
ATOM 759 O O . TYR A 1 92 ? 6.802 -5.466 -7.208 1.00 87.62 92 TYR A O 1
ATOM 767 N N . ALA A 1 93 ? 8.717 -5.620 -8.367 1.00 87.25 93 ALA A N 1
ATOM 768 C CA . ALA A 1 93 ? 9.521 -6.116 -7.252 1.00 87.25 93 ALA A CA 1
ATOM 769 C C . ALA A 1 93 ? 9.808 -5.052 -6.177 1.00 87.25 93 ALA A C 1
ATOM 771 O O . ALA A 1 93 ? 9.978 -5.397 -5.006 1.00 87.25 93 ALA A O 1
ATOM 772 N N . ILE A 1 94 ? 9.869 -3.766 -6.548 1.00 87.94 94 ILE A N 1
ATOM 773 C CA . ILE A 1 94 ? 10.226 -2.662 -5.644 1.00 87.94 94 ILE A CA 1
ATOM 774 C C . ILE A 1 94 ? 9.077 -1.639 -5.567 1.00 87.94 94 ILE A C 1
ATOM 776 O O . ILE A 1 94 ? 9.101 -0.614 -6.254 1.00 87.94 94 ILE A O 1
ATOM 780 N N . PRO A 1 95 ? 8.104 -1.834 -4.652 1.00 84.94 95 PRO A N 1
ATOM 781 C CA . PRO A 1 95 ? 6.945 -0.951 -4.502 1.00 84.94 95 PRO A CA 1
ATOM 782 C C . PRO A 1 95 ? 7.277 0.513 -4.193 1.00 84.94 95 PRO A C 1
ATOM 784 O O . PRO A 1 95 ? 6.465 1.397 -4.435 1.00 84.94 95 PRO A O 1
ATOM 787 N N . VAL A 1 96 ? 8.466 0.805 -3.663 1.00 86.88 96 VAL A N 1
ATOM 788 C CA . VAL A 1 96 ? 8.872 2.186 -3.358 1.00 86.88 96 VAL A CA 1
ATOM 789 C C . VAL A 1 96 ? 9.045 3.006 -4.642 1.00 86.88 96 VAL A C 1
ATOM 791 O O . VAL A 1 96 ? 8.730 4.194 -4.648 1.00 86.88 96 VAL A O 1
ATOM 794 N N . LEU A 1 97 ? 9.449 2.382 -5.755 1.00 87.25 97 LEU A N 1
ATOM 795 C CA . LEU A 1 97 ? 9.690 3.080 -7.025 1.00 87.25 97 LEU A CA 1
ATOM 796 C C . LEU A 1 97 ? 8.419 3.648 -7.663 1.00 87.25 97 LEU A C 1
ATOM 798 O O . LEU A 1 97 ? 8.496 4.630 -8.396 1.00 87.25 97 LEU A O 1
ATOM 802 N N . LYS A 1 98 ? 7.248 3.074 -7.366 1.00 85.94 98 LYS A N 1
ATOM 803 C CA . LYS A 1 98 ? 5.957 3.585 -7.855 1.00 85.94 98 LYS A CA 1
ATOM 804 C C . LYS A 1 98 ? 5.394 4.731 -7.012 1.00 85.94 98 LYS A C 1
ATOM 806 O O . LYS A 1 98 ? 4.560 5.480 -7.504 1.00 85.94 98 LYS A O 1
ATOM 811 N N . THR A 1 99 ? 5.875 4.939 -5.782 1.00 86.38 99 THR A N 1
ATOM 812 C CA . THR A 1 99 ? 5.368 5.995 -4.883 1.00 86.38 99 THR A CA 1
ATOM 813 C C . THR A 1 99 ? 5.361 7.427 -5.442 1.00 86.38 99 THR A C 1
ATOM 815 O O . THR A 1 99 ? 4.395 8.128 -5.114 1.00 86.38 99 THR A O 1
ATOM 818 N N . PRO A 1 100 ? 6.337 7.890 -6.259 1.00 87.31 100 PRO A N 1
ATOM 819 C CA . PRO A 1 100 ? 6.287 9.227 -6.858 1.00 87.31 100 PRO A CA 1
ATOM 820 C C . PRO A 1 100 ? 5.282 9.347 -8.012 1.00 87.31 100 PRO A C 1
ATOM 822 O O . PRO A 1 100 ? 4.831 10.448 -8.306 1.00 87.31 100 PRO A O 1
ATOM 825 N N . PHE A 1 101 ? 4.901 8.236 -8.649 1.00 87.12 101 PHE A N 1
ATOM 826 C CA . PHE A 1 101 ? 3.952 8.226 -9.770 1.00 87.12 101 PHE A CA 1
ATOM 827 C C . PHE A 1 101 ? 2.486 8.214 -9.319 1.00 87.12 101 PHE A C 1
ATOM 829 O O . PHE A 1 101 ? 1.582 8.272 -10.149 1.00 87.12 101 PHE A O 1
ATOM 836 N N . ILE A 1 102 ? 2.235 8.142 -8.012 1.00 90.06 102 ILE A N 1
ATOM 837 C CA . ILE A 1 102 ? 0.890 8.080 -7.447 1.00 90.06 102 ILE A CA 1
ATOM 838 C C . ILE A 1 102 ? 0.554 9.434 -6.822 1.00 90.06 102 ILE A C 1
ATOM 840 O O . ILE A 1 102 ? 1.259 9.914 -5.929 1.00 90.06 102 ILE A O 1
ATOM 844 N N . SER A 1 103 ? -0.557 10.031 -7.253 1.00 91.00 103 SER A N 1
ATOM 845 C CA . SER A 1 103 ? -1.030 11.301 -6.701 1.00 91.00 103 SER A CA 1
ATOM 846 C C . SER A 1 103 ? -1.483 11.158 -5.244 1.00 91.00 103 SER A C 1
ATOM 848 O O . SER A 1 103 ? -1.963 10.106 -4.819 1.00 91.00 103 SER A O 1
ATOM 850 N N . PHE A 1 104 ? -1.379 12.241 -4.467 1.00 89.75 104 PHE A N 1
ATOM 851 C CA . PHE A 1 104 ? -1.824 12.247 -3.068 1.00 89.75 104 PHE A CA 1
ATOM 852 C C . PHE A 1 104 ? -3.308 11.871 -2.926 1.00 89.75 104 PHE A C 1
ATOM 854 O O . PHE A 1 104 ? -3.651 11.035 -2.093 1.00 89.75 104 PHE A O 1
ATOM 861 N N . LYS A 1 105 ? -4.168 12.429 -3.791 1.00 92.31 105 LYS A N 1
ATOM 862 C CA . LYS A 1 105 ? -5.608 12.128 -3.816 1.00 92.31 105 LYS A CA 1
ATOM 863 C C . LYS A 1 105 ? -5.879 10.648 -4.094 1.00 92.31 105 LYS A C 1
ATOM 865 O O . LYS A 1 105 ? -6.726 10.055 -3.439 1.00 92.31 105 LYS A O 1
ATOM 870 N N . ARG A 1 106 ? -5.128 10.040 -5.022 1.00 93.50 106 ARG A N 1
ATOM 871 C CA . ARG A 1 106 ? -5.253 8.610 -5.335 1.00 93.50 106 ARG A CA 1
ATOM 872 C C . ARG A 1 106 ? -4.861 7.745 -4.137 1.00 93.50 106 ARG A C 1
ATOM 874 O O . ARG A 1 106 ? -5.621 6.855 -3.784 1.00 93.50 106 ARG A O 1
ATOM 881 N N . LYS A 1 107 ? -3.736 8.044 -3.472 1.00 92.81 107 LYS A N 1
ATOM 882 C CA . LYS A 1 107 ? -3.328 7.331 -2.242 1.00 92.81 107 LYS A CA 1
ATOM 883 C C . LYS A 1 107 ? -4.403 7.415 -1.164 1.00 92.81 107 LYS A C 1
ATOM 885 O O . LYS A 1 107 ? -4.700 6.428 -0.510 1.00 92.81 107 LYS A O 1
ATOM 890 N N . GLU A 1 108 ? -4.969 8.601 -0.965 1.00 94.19 108 GLU A N 1
ATOM 891 C CA . GLU A 1 108 ? -6.018 8.821 0.028 1.00 94.19 108 GLU A CA 1
ATOM 892 C C . GLU A 1 108 ? -7.274 8.002 -0.247 1.00 94.19 108 GLU A C 1
ATOM 894 O O . GLU A 1 108 ? -7.767 7.325 0.652 1.00 94.19 108 GLU A O 1
ATOM 899 N N . GLN A 1 109 ? -7.744 8.026 -1.492 1.00 95.25 109 GLN A N 1
ATOM 900 C CA . GLN A 1 109 ? -8.906 7.259 -1.910 1.00 95.25 109 GLN A CA 1
ATOM 901 C C . GLN A 1 109 ? -8.686 5.755 -1.711 1.00 95.25 109 GLN A C 1
ATOM 903 O O . GLN A 1 109 ? -9.523 5.102 -1.095 1.00 95.25 109 GLN A O 1
ATOM 908 N N . GLU A 1 110 ? -7.550 5.214 -2.159 1.00 95.50 110 GLU A N 1
ATOM 909 C CA . GLU A 1 110 ? -7.258 3.782 -2.018 1.00 95.50 110 GLU A CA 1
ATOM 910 C C . GLU A 1 110 ? -7.140 3.354 -0.552 1.00 95.50 110 GLU A C 1
ATOM 912 O O . GLU A 1 110 ? -7.674 2.316 -0.161 1.00 95.50 110 GLU A O 1
ATOM 917 N N . VAL A 1 111 ? -6.495 4.169 0.291 1.00 96.50 111 VAL A N 1
ATOM 918 C CA . VAL A 1 111 ? -6.408 3.907 1.737 1.00 96.50 111 VAL A CA 1
ATOM 919 C C . VAL A 1 111 ? -7.796 3.887 2.373 1.00 96.50 111 VAL A C 1
ATOM 921 O O . VAL A 1 111 ? -8.103 2.967 3.133 1.00 96.50 111 VAL A O 1
ATOM 924 N N . MET A 1 112 ? -8.651 4.855 2.038 1.00 96.00 112 MET A N 1
ATOM 925 C CA . MET A 1 112 ? -10.029 4.910 2.525 1.00 96.00 112 MET A CA 1
ATOM 926 C C . MET A 1 112 ? -10.835 3.685 2.072 1.00 96.00 112 MET A C 1
ATOM 928 O O . MET A 1 112 ? -11.438 3.002 2.899 1.00 96.00 112 MET A O 1
ATOM 932 N N . GLU A 1 113 ? -10.838 3.371 0.775 1.00 96.38 113 GLU A N 1
ATOM 933 C CA . GLU A 1 113 ? -11.582 2.236 0.219 1.00 96.38 113 GLU A CA 1
ATOM 934 C C . GLU A 1 113 ? -11.117 0.904 0.821 1.00 96.38 113 GLU A C 1
ATOM 936 O O . GLU A 1 113 ? -11.937 0.047 1.179 1.00 96.38 113 GLU A O 1
ATOM 941 N N . ARG A 1 114 ? -9.801 0.732 1.003 1.00 96.81 114 ARG A N 1
ATOM 942 C CA . ARG A 1 114 ? -9.242 -0.473 1.617 1.00 96.81 114 ARG A CA 1
ATOM 943 C C . ARG A 1 114 ? -9.581 -0.579 3.100 1.00 96.81 114 ARG A C 1
ATOM 945 O O . ARG A 1 114 ? -9.889 -1.692 3.541 1.00 96.81 114 ARG A O 1
ATOM 952 N N . ALA A 1 115 ? -9.555 0.530 3.841 1.00 96.12 115 ALA A N 1
ATOM 953 C CA . ALA A 1 115 ? -9.958 0.583 5.245 1.00 96.12 115 ALA A CA 1
ATOM 954 C C . ALA A 1 115 ? -11.443 0.228 5.414 1.00 96.12 115 ALA A C 1
ATOM 956 O O . ALA A 1 115 ? -11.784 -0.601 6.257 1.00 96.12 115 ALA A O 1
ATOM 957 N N . ILE A 1 116 ? -12.319 0.768 4.558 1.00 95.19 116 ILE A N 1
ATOM 958 C CA . ILE A 1 116 ? -13.745 0.413 4.522 1.00 95.19 116 ILE A CA 1
ATOM 959 C C . ILE A 1 116 ? -13.904 -1.086 4.260 1.00 95.19 116 ILE A C 1
ATOM 961 O O . ILE A 1 116 ? -14.584 -1.779 5.014 1.00 95.19 116 ILE A O 1
ATOM 965 N N . ARG A 1 117 ? -13.234 -1.628 3.235 1.00 95.31 117 ARG A N 1
ATOM 966 C CA . ARG A 1 117 ? -13.286 -3.068 2.942 1.00 95.31 117 ARG A CA 1
ATOM 967 C C . ARG A 1 117 ? -12.813 -3.905 4.131 1.00 95.31 117 ARG A C 1
ATOM 969 O O . ARG A 1 117 ? -13.487 -4.862 4.496 1.00 95.31 117 ARG A O 1
ATOM 976 N N . ALA A 1 118 ? -11.701 -3.524 4.759 1.00 94.94 118 ALA A N 1
ATOM 977 C CA . ALA A 1 118 ? -11.167 -4.199 5.939 1.00 94.94 118 ALA A CA 1
ATOM 978 C C . ALA A 1 118 ? -12.169 -4.203 7.103 1.00 94.94 118 ALA A C 1
ATOM 980 O O . ALA A 1 118 ? -12.331 -5.220 7.773 1.00 94.94 118 ALA A O 1
ATOM 981 N N . PHE A 1 119 ? -12.883 -3.099 7.312 1.00 93.62 119 PHE A N 1
ATOM 982 C CA . PHE A 1 119 ? -13.901 -2.984 8.351 1.00 93.62 119 PHE A CA 1
ATOM 983 C C . PHE A 1 119 ? -15.043 -3.992 8.170 1.00 93.62 119 PHE A C 1
ATOM 985 O O . PHE A 1 119 ? -15.435 -4.677 9.118 1.00 93.62 119 PHE A O 1
ATOM 992 N N . TYR A 1 120 ? -15.528 -4.142 6.934 1.00 92.00 120 TYR A N 1
ATOM 993 C CA . TYR A 1 120 ? -16.547 -5.136 6.596 1.00 92.00 120 TYR A CA 1
ATOM 994 C C . TYR A 1 120 ? -16.004 -6.571 6.637 1.00 92.00 120 TYR A C 1
ATOM 996 O O . TYR A 1 120 ? -16.661 -7.449 7.193 1.00 92.00 120 TYR A O 1
ATOM 1004 N N . GLU A 1 121 ? -14.797 -6.815 6.116 1.00 91.50 121 GLU A N 1
ATOM 1005 C CA . GLU A 1 121 ? -14.127 -8.126 6.150 1.00 91.50 121 GLU A CA 1
ATOM 1006 C C . GLU A 1 121 ? -13.926 -8.635 7.584 1.00 91.50 121 GLU A C 1
ATOM 1008 O O . GLU A 1 121 ? -14.056 -9.831 7.845 1.00 91.50 121 GLU A O 1
ATOM 1013 N N . LYS A 1 122 ? -13.625 -7.732 8.525 1.00 88.88 122 LYS A N 1
ATOM 1014 C CA . LYS A 1 122 ? -13.464 -8.049 9.950 1.00 88.88 122 LYS A CA 1
ATOM 1015 C C . LYS A 1 122 ? -14.778 -8.093 10.726 1.00 88.88 122 LYS A C 1
ATOM 1017 O O . LYS A 1 122 ? -14.766 -8.479 11.887 1.00 88.88 122 LYS A O 1
ATOM 1022 N N . GLY A 1 123 ? -15.905 -7.751 10.099 1.00 87.38 123 GLY A N 1
ATOM 1023 C CA . GLY A 1 123 ? -17.225 -7.853 10.718 1.00 87.38 123 GLY A CA 1
ATOM 1024 C C . GLY A 1 123 ? -17.514 -6.808 11.797 1.00 87.38 123 GLY A C 1
ATOM 1025 O O . GLY A 1 123 ? -18.495 -6.968 12.516 1.00 87.38 123 GLY A O 1
ATOM 1026 N N . LEU A 1 124 ? -16.727 -5.730 11.886 1.00 87.19 124 LEU A N 1
ATOM 1027 C CA . LEU A 1 124 ? -16.843 -4.708 12.942 1.00 87.19 124 LEU A CA 1
ATOM 1028 C C . LEU A 1 124 ? -18.186 -3.948 12.905 1.00 87.19 124 LEU A C 1
ATOM 1030 O O . LEU A 1 124 ? -18.644 -3.420 13.917 1.00 87.19 124 LEU A O 1
ATOM 1034 N N . TYR A 1 125 ? -18.865 -3.974 11.754 1.00 83.06 125 TYR A N 1
ATOM 1035 C CA . TYR A 1 125 ? -20.222 -3.446 11.562 1.00 83.06 125 TYR A CA 1
ATOM 1036 C C . TYR A 1 125 ? -21.328 -4.286 12.227 1.00 83.06 125 TYR A C 1
ATOM 1038 O O . TYR A 1 125 ? -22.475 -3.852 12.306 1.00 83.06 125 TYR A O 1
ATOM 1046 N N . ARG A 1 126 ? -21.034 -5.527 12.649 1.00 79.88 126 ARG A N 1
ATOM 1047 C CA . ARG A 1 126 ? -22.028 -6.468 13.207 1.00 79.88 126 ARG A CA 1
ATOM 1048 C C . ARG A 1 126 ? -22.198 -6.338 14.719 1.00 79.88 126 ARG A C 1
ATOM 1050 O O . ARG A 1 126 ? -22.961 -7.103 15.312 1.00 79.88 126 ARG A O 1
ATOM 1057 N N . THR A 1 127 ? -21.490 -5.402 15.346 1.00 77.94 127 THR A N 1
ATOM 1058 C CA . THR A 1 127 ? -21.600 -5.142 16.782 1.00 77.94 127 THR A CA 1
ATOM 1059 C C . THR A 1 127 ? -23.026 -4.722 17.137 1.00 77.94 127 THR A C 1
ATOM 1061 O O . THR A 1 127 ? -23.672 -3.970 16.412 1.00 77.94 127 THR A O 1
ATOM 1064 N N . ARG A 1 128 ? -23.546 -5.204 18.277 1.00 70.06 128 ARG A N 1
ATOM 1065 C CA . ARG A 1 128 ? -24.961 -5.008 18.668 1.00 70.06 128 ARG A CA 1
ATOM 1066 C C . ARG A 1 128 ? -25.400 -3.542 18.734 1.00 70.06 128 ARG A C 1
ATOM 1068 O O . ARG A 1 128 ? -26.595 -3.281 18.660 1.00 70.06 128 ARG A O 1
ATOM 1075 N N . LYS A 1 129 ? -24.461 -2.616 18.944 1.00 77.44 129 LYS A N 1
ATOM 1076 C CA . LYS A 1 129 ? -24.718 -1.173 19.017 1.00 77.44 129 LYS A CA 1
ATOM 1077 C C . LYS A 1 129 ? -23.933 -0.358 17.989 1.00 77.44 129 LYS A C 1
ATOM 1079 O O . LYS A 1 129 ? -23.840 0.851 18.164 1.00 77.44 129 LYS A O 1
ATOM 1084 N N . ASN A 1 130 ? -23.365 -0.992 16.960 1.00 81.88 130 ASN A N 1
ATOM 1085 C CA . ASN A 1 130 ? -22.572 -0.289 15.951 1.00 81.88 130 ASN A CA 1
ATOM 1086 C C . ASN A 1 130 ? -21.442 0.531 16.594 1.00 81.88 130 ASN A C 1
ATOM 1088 O O . ASN A 1 130 ? -21.348 1.746 16.428 1.00 81.88 130 ASN A O 1
ATOM 1092 N N . THR A 1 131 ? -20.624 -0.147 17.400 1.00 85.75 131 THR A N 1
ATOM 1093 C CA . THR A 1 131 ? -19.555 0.431 18.232 1.00 85.75 131 THR A CA 1
ATOM 1094 C C . THR A 1 131 ? -18.157 -0.039 17.822 1.00 85.75 131 THR A C 1
ATOM 1096 O O . THR A 1 131 ? -17.217 0.043 18.610 1.00 85.75 131 THR A O 1
ATOM 1099 N N . GLY A 1 132 ? -18.010 -0.560 16.602 1.00 90.56 132 GLY A N 1
ATOM 1100 C CA . GLY A 1 132 ? -16.723 -1.009 16.074 1.00 90.56 132 GLY A CA 1
ATOM 1101 C C . GLY A 1 132 ? -15.817 0.160 15.680 1.00 90.56 132 GLY A C 1
ATOM 1102 O O . GLY A 1 132 ? -16.276 1.116 15.052 1.00 90.56 132 GLY A O 1
ATOM 1103 N N . VAL A 1 133 ? -14.528 0.064 16.004 1.00 92.56 133 VAL A N 1
ATOM 1104 C CA . VAL A 1 133 ? -13.482 1.017 15.604 1.00 92.56 133 VAL A CA 1
ATOM 1105 C C . VAL A 1 133 ? -12.311 0.260 14.981 1.00 92.56 133 VAL A C 1
ATOM 1107 O O . VAL A 1 133 ? -11.808 -0.711 15.542 1.00 92.56 133 VAL A O 1
ATOM 1110 N N . LEU A 1 134 ? -11.859 0.717 13.816 1.00 94.94 134 LEU A N 1
ATOM 1111 C CA . LEU A 1 134 ? -10.709 0.191 13.093 1.00 94.94 134 LEU A CA 1
ATOM 1112 C C . LEU A 1 134 ? -9.629 1.261 12.964 1.00 94.94 134 LEU A C 1
ATOM 1114 O O . LEU A 1 134 ? -9.842 2.297 12.338 1.00 94.94 134 LEU A O 1
ATOM 1118 N N . PHE A 1 135 ? -8.440 0.948 13.467 1.00 95.50 135 PHE A N 1
ATOM 1119 C CA . PHE A 1 135 ? -7.205 1.644 13.134 1.00 95.50 135 PHE A CA 1
ATOM 1120 C C . PHE A 1 135 ? -6.536 0.915 11.972 1.00 95.50 135 PHE A C 1
ATOM 1122 O O . PHE A 1 135 ? -6.006 -0.186 12.131 1.00 95.50 135 PHE A O 1
ATOM 1129 N N . PHE A 1 136 ? -6.581 1.515 10.789 1.00 96.81 136 PHE A N 1
ATOM 1130 C CA . PHE A 1 136 ? -6.019 0.954 9.570 1.00 96.81 136 PHE A CA 1
ATOM 1131 C C . PHE A 1 136 ? -4.718 1.672 9.203 1.00 96.81 136 PHE A C 1
ATOM 1133 O O . PHE A 1 136 ? -4.709 2.881 8.994 1.00 96.81 136 PHE A O 1
ATOM 1140 N N . LEU A 1 137 ? -3.613 0.936 9.127 1.00 96.38 137 LEU A N 1
ATOM 1141 C CA . LEU A 1 137 ? -2.289 1.460 8.804 1.00 96.38 137 LEU A CA 1
ATOM 1142 C C . LEU A 1 137 ? -1.851 0.923 7.442 1.00 96.38 137 LEU A C 1
ATOM 1144 O O . LEU A 1 137 ? -1.730 -0.290 7.260 1.00 96.38 137 LEU A O 1
ATOM 1148 N N . SER A 1 138 ? -1.569 1.829 6.507 1.00 95.44 138 SER A N 1
ATOM 1149 C CA . SER A 1 138 ? -1.046 1.493 5.183 1.00 95.44 138 SER A CA 1
ATOM 1150 C C . SER A 1 138 ? 0.404 1.944 5.055 1.00 95.44 138 SER A C 1
ATOM 1152 O O . SER A 1 138 ? 0.696 3.144 5.081 1.00 95.44 138 SER A O 1
ATOM 1154 N N . LEU A 1 139 ? 1.320 0.977 4.943 1.00 93.75 139 LEU A N 1
ATOM 1155 C CA . LEU A 1 139 ? 2.757 1.239 5.037 1.00 93.75 139 LEU A CA 1
ATOM 1156 C C . LEU A 1 139 ? 3.316 1.947 3.800 1.00 93.75 139 LEU A C 1
ATOM 1158 O O . LEU A 1 139 ? 4.085 2.887 3.952 1.00 93.75 139 LEU A O 1
ATOM 1162 N N . LEU A 1 140 ? 2.932 1.551 2.584 1.00 92.25 140 LEU A N 1
ATOM 1163 C CA . LEU A 1 140 ? 3.434 2.170 1.349 1.00 92.25 140 LEU A CA 1
ATOM 1164 C C . LEU A 1 140 ? 3.015 3.643 1.216 1.00 92.25 140 LEU A C 1
ATOM 1166 O O . LEU A 1 140 ? 3.775 4.477 0.725 1.00 92.25 140 LEU A O 1
ATOM 1170 N N . GLU A 1 141 ? 1.794 3.955 1.633 1.00 93.81 141 GLU A N 1
ATOM 1171 C CA . GLU A 1 141 ? 1.201 5.287 1.576 1.00 93.81 141 GLU A CA 1
ATOM 1172 C C . GLU A 1 141 ? 1.581 6.151 2.784 1.00 93.81 141 GLU A C 1
ATOM 1174 O O . GLU A 1 141 ? 1.300 7.348 2.763 1.00 93.81 141 GLU A O 1
ATOM 1179 N N . HIS A 1 142 ? 2.219 5.563 3.806 1.00 92.56 142 HIS A N 1
ATOM 1180 C CA . HIS A 1 142 ? 2.496 6.185 5.105 1.00 92.56 142 HIS A CA 1
ATOM 1181 C C . HIS A 1 142 ? 1.259 6.889 5.689 1.00 92.56 142 HIS A C 1
ATOM 1183 O O . HIS A 1 142 ? 1.336 8.026 6.156 1.00 92.56 142 HIS A O 1
ATOM 1189 N N . LYS A 1 143 ? 0.098 6.222 5.636 1.00 93.50 143 LYS A N 1
ATOM 1190 C CA . LYS A 1 143 ? -1.174 6.766 6.130 1.00 93.50 143 LYS A CA 1
ATOM 1191 C C . LYS A 1 143 ? -1.793 5.876 7.198 1.00 93.50 143 LYS A C 1
ATOM 1193 O O . LYS A 1 143 ? -1.751 4.649 7.108 1.00 93.50 143 LYS A O 1
ATOM 1198 N N . VAL A 1 144 ? -2.422 6.530 8.171 1.00 95.19 144 VAL A N 1
ATOM 1199 C CA . VAL A 1 144 ? -3.312 5.909 9.153 1.00 95.19 144 VAL A CA 1
ATOM 1200 C C . VAL A 1 144 ? -4.725 6.404 8.875 1.00 95.19 144 VAL A C 1
ATOM 1202 O O . VAL A 1 144 ? -4.941 7.605 8.728 1.00 95.19 144 VAL A O 1
ATOM 1205 N N . TRP A 1 145 ? -5.673 5.480 8.789 1.00 95.56 145 TRP A N 1
ATOM 1206 C CA . TRP A 1 145 ? -7.090 5.760 8.618 1.00 95.56 145 TRP A CA 1
ATOM 1207 C C . TRP A 1 145 ? -7.856 5.185 9.801 1.00 95.56 145 TRP A C 1
ATOM 1209 O O . TRP A 1 145 ? -7.762 3.990 10.083 1.00 95.56 145 TRP A O 1
ATOM 1219 N N . VAL A 1 146 ? -8.603 6.031 10.503 1.00 94.56 146 VAL A N 1
ATOM 1220 C CA . VAL A 1 146 ? -9.450 5.608 11.620 1.00 94.56 146 VAL A CA 1
ATOM 1221 C C . VAL A 1 146 ? -10.883 5.562 11.122 1.00 94.56 146 VAL A C 1
ATOM 1223 O O . VAL A 1 146 ? -11.413 6.571 10.664 1.00 94.56 146 VAL A O 1
ATOM 1226 N N . LEU A 1 147 ? -11.498 4.385 11.186 1.00 92.19 147 LEU A N 1
ATOM 1227 C CA . LEU A 1 147 ? -12.892 4.194 10.810 1.00 92.19 147 LEU A CA 1
ATOM 1228 C C . LEU A 1 147 ? -13.683 3.737 12.028 1.00 92.19 147 LEU A C 1
ATOM 1230 O O . LEU A 1 147 ? -13.358 2.714 12.625 1.00 92.19 147 LEU A O 1
ATOM 1234 N N . ALA A 1 148 ? -14.723 4.480 12.380 1.00 90.50 148 ALA A N 1
ATOM 1235 C CA . ALA A 1 148 ? -15.651 4.114 13.438 1.00 90.50 148 ALA A CA 1
ATOM 1236 C C . ALA A 1 148 ? -17.050 3.878 12.860 1.00 90.50 148 ALA A C 1
ATOM 1238 O O . ALA A 1 148 ? -17.420 4.450 11.835 1.00 90.50 148 ALA A O 1
ATOM 1239 N N . ASP A 1 149 ? -17.828 3.019 13.505 1.00 88.62 149 ASP A N 1
ATOM 1240 C CA . ASP A 1 149 ? -19.223 2.805 13.131 1.00 88.62 149 ASP A CA 1
ATOM 1241 C C . ASP A 1 149 ? -20.122 3.949 13.646 1.00 88.62 149 ASP A C 1
ATOM 1243 O O . ASP A 1 149 ? -19.725 4.777 14.474 1.00 88.62 149 ASP A O 1
ATOM 1247 N N . LYS A 1 150 ? -21.354 4.010 13.141 1.00 82.06 150 LYS A N 1
ATOM 1248 C CA . LYS A 1 150 ? -22.302 5.110 13.365 1.00 82.06 150 LYS A CA 1
ATOM 1249 C C . LYS A 1 150 ? -22.575 5.381 14.842 1.00 82.06 150 LYS A C 1
ATOM 1251 O O . LYS A 1 150 ? -22.640 6.540 15.233 1.00 82.06 150 LYS A O 1
ATOM 1256 N N . GLY A 1 151 ? -22.670 4.338 15.668 1.00 76.94 151 GLY A N 1
ATOM 1257 C CA . GLY A 1 151 ? -22.958 4.482 17.096 1.00 76.94 151 GLY A CA 1
ATOM 1258 C C . GLY A 1 151 ? -21.862 5.218 17.873 1.00 76.94 151 GLY A C 1
ATOM 1259 O O . GLY A 1 151 ? -22.153 5.825 18.902 1.00 76.94 151 GLY A O 1
ATOM 1260 N N . ILE A 1 152 ? -20.618 5.206 17.380 1.00 78.69 152 ILE A N 1
ATOM 1261 C CA . ILE A 1 152 ? -19.525 6.027 17.919 1.00 78.69 152 ILE A CA 1
ATOM 1262 C C . ILE A 1 152 ? -19.607 7.449 17.367 1.00 78.69 152 ILE A C 1
ATOM 1264 O O . ILE A 1 152 ? -19.526 8.400 18.139 1.00 78.69 152 ILE A O 1
ATOM 1268 N N . TYR A 1 153 ? -19.819 7.607 16.057 1.00 77.12 153 TYR A N 1
ATOM 1269 C CA . TYR A 1 153 ? -19.932 8.928 15.430 1.00 77.12 153 TYR A CA 1
ATOM 1270 C C . TYR A 1 153 ? -21.072 9.776 16.009 1.00 77.12 153 TYR A C 1
ATOM 1272 O O . TYR A 1 153 ? -20.897 10.974 16.180 1.00 77.12 153 TYR A O 1
ATOM 1280 N N . GLU A 1 154 ? -22.204 9.168 16.369 1.00 77.25 154 GLU A N 1
ATOM 1281 C CA . GLU A 1 154 ? -23.340 9.850 17.012 1.00 77.25 154 GLU A CA 1
ATOM 1282 C C . GLU A 1 154 ? -23.042 10.346 18.438 1.00 77.25 154 GLU A C 1
ATOM 1284 O O . GLU A 1 154 ? -23.808 11.130 18.997 1.00 77.25 154 GLU A O 1
ATOM 1289 N N . LYS A 1 155 ? -21.964 9.858 19.062 1.00 75.19 155 LYS A N 1
ATOM 1290 C CA . LYS A 1 155 ? -21.558 10.199 20.434 1.00 75.19 155 LYS A CA 1
ATOM 1291 C C . LYS A 1 155 ? -20.374 11.158 20.496 1.00 75.19 155 LYS A C 1
ATOM 1293 O O . LYS A 1 155 ? -20.057 11.626 21.586 1.00 75.19 155 LYS A O 1
ATOM 1298 N N . ILE A 1 156 ? -19.723 11.418 19.367 1.00 76.31 156 ILE A N 1
ATOM 1299 C CA . ILE A 1 156 ? -18.633 12.382 19.257 1.00 76.31 156 ILE A CA 1
ATOM 1300 C C . ILE A 1 156 ? -19.257 13.703 18.807 1.00 76.31 156 ILE A C 1
ATOM 1302 O O . ILE A 1 156 ? -19.845 13.760 17.727 1.00 76.31 156 ILE A O 1
ATOM 1306 N N . ASP A 1 157 ? -19.128 14.756 19.618 1.00 67.00 157 ASP A N 1
ATOM 1307 C CA . ASP A 1 157 ? -19.404 16.111 19.141 1.00 67.00 157 ASP A CA 1
ATOM 1308 C C . ASP A 1 157 ? -18.441 16.393 17.987 1.00 67.00 157 ASP A C 1
ATOM 1310 O O . ASP A 1 157 ? -17.219 16.354 18.149 1.00 67.00 157 ASP A O 1
ATOM 1314 N N . GLN A 1 158 ? -18.992 16.591 16.791 1.00 57.62 158 GLN A N 1
ATOM 1315 C CA . GLN A 1 158 ? -18.181 16.920 15.630 1.00 57.62 158 GLN A CA 1
ATOM 1316 C C . GLN A 1 158 ? -17.677 18.351 15.791 1.00 57.62 158 GLN A C 1
ATOM 1318 O O . GLN A 1 158 ? -18.404 19.304 15.508 1.00 57.62 158 GLN A O 1
ATOM 1323 N N . GLU A 1 159 ? -16.434 18.507 16.245 1.00 59.31 159 GLU A N 1
ATOM 1324 C CA . GLU A 1 159 ? -15.731 19.773 16.060 1.00 59.31 159 GLU A CA 1
ATOM 1325 C C . GLU A 1 159 ? -15.591 19.999 14.550 1.00 59.31 159 GLU A C 1
ATOM 1327 O O . GLU A 1 159 ? -14.965 19.209 13.838 1.00 59.31 159 GLU A O 1
ATOM 1332 N N . THR A 1 160 ? -16.314 21.014 14.076 1.00 37.94 160 THR A N 1
ATOM 1333 C CA . THR A 1 160 ? -16.388 21.436 12.672 1.00 37.94 160 THR A CA 1
ATOM 1334 C C . THR A 1 160 ? -15.141 22.212 12.279 1.00 37.94 160 THR A C 1
ATOM 1336 O O . THR A 1 160 ? -14.695 23.046 13.099 1.00 37.94 160 THR A O 1
#

Foldseek 3Di:
DDPDACQNVVDDPVRVVVVVVVQVVVVVVDLEHEAEAEDQALDQPLVLLQVQLQVVLLVVLQVCCVVPPVRDPVSSVVSSVVSSVVSSVVCNVDVLSSLVVADLVRRVVSQVVSQVVVCVVVVSCVRPQQRYWYFYAHNSSRDTDIDGGPSVVVVDDDPD

Sequence (160 aa):
MRYMTKSERFFNEEEMLRIKETTRSVELQTIGEVAVMVVDSSDRYIEAELTGAIIFGSLFSLIITTILFSSSMWVYIPLSFILFFLLWFIFYAIPVLKTPFISFKRKEQEVMERAIRAFYEKGLYRTRKNTGVLFFLSLLEHKVWVLADKGIYEKIDQET

pLDDT: mean 88.7, std 10.15, range [37.94, 96.81]

Secondary structure (DSSP, 8-state):
-PPPPTGGGSS-HHHHHHHHHHHHHHHHHSS-EEEEEEES-S---HHHHHHHHHHHHHHHHHHHHHHHSTT-HHHHHHHHHHHHHHHHHHHHH-GGGGGGGS-HHHHHHHHHHHHHHHHHHTTGGGSTTS-EEEEEEETTTTEEEEEE-HHHHTTS----

Radius of gyration: 22.51 Å; chains: 1; bounding box: 51×42×66 Å